Protein AF-A0A2T6CMB3-F1 (afdb_monomer_lite)

pLDDT: mean 73.2, std 12.87, range [45.0, 92.88]

Sequence (143 aa):
MYAVCLLAAAWAAASSGCTNVSSTARRTGVVAVGSAAGAAAGYLVSDGGAGPTAVGAVAGGAITQLALGEDASVRQDGFDQGYVQGQSDAIKRQYFLRLALERKPADDAKAAGEPVYYLVPGPEVTADGRKLAPHQVAIRVVE

Radius of gyration: 38.67 Å; chains: 1; bounding box: 91×30×93 Å

Structure (mmCIF, N/CA/C/O backbone):
data_AF-A0A2T6CMB3-F1
#
_entry.id   AF-A0A2T6CMB3-F1
#
loop_
_atom_site.group_PDB
_ato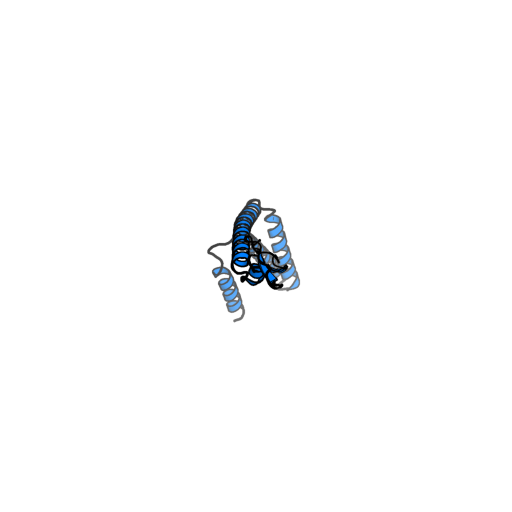m_site.id
_atom_site.type_symbol
_atom_site.label_atom_id
_atom_site.label_alt_id
_atom_site.label_comp_id
_atom_site.label_asym_id
_atom_site.label_entity_id
_atom_site.label_seq_id
_atom_site.pdbx_PDB_ins_code
_atom_site.Cartn_x
_atom_site.Cartn_y
_atom_site.Cartn_z
_atom_site.occupancy
_atom_site.B_iso_or_equiv
_atom_site.auth_seq_id
_atom_site.auth_comp_id
_atom_site.auth_asym_id
_atom_site.auth_atom_id
_atom_site.pdbx_PDB_model_num
ATOM 1 N N . MET A 1 1 ? 39.160 -4.016 -13.574 1.00 45.00 1 MET A N 1
ATOM 2 C CA . MET A 1 1 ? 38.437 -4.562 -12.398 1.00 45.00 1 MET A CA 1
ATOM 3 C C . MET A 1 1 ? 37.105 -3.865 -12.112 1.00 45.00 1 MET A C 1
ATOM 5 O O . MET A 1 1 ? 36.147 -4.577 -11.864 1.00 45.00 1 MET A O 1
ATOM 9 N N . TYR A 1 2 ? 36.975 -2.535 -12.227 1.00 45.44 2 TYR A N 1
ATOM 10 C CA . TYR A 1 2 ? 35.690 -1.837 -11.997 1.00 45.44 2 TYR A CA 1
ATOM 11 C C . TYR A 1 2 ? 34.570 -2.164 -13.008 1.00 45.44 2 TYR A C 1
ATOM 13 O O . TYR A 1 2 ? 33.409 -2.266 -12.622 1.00 45.44 2 TYR A O 1
ATOM 21 N N . ALA A 1 3 ? 34.909 -2.405 -14.281 1.00 47.25 3 ALA A N 1
ATOM 22 C CA . ALA A 1 3 ? 33.925 -2.714 -15.328 1.00 47.25 3 ALA A CA 1
ATOM 23 C C . ALA A 1 3 ? 33.207 -4.064 -15.124 1.00 47.25 3 ALA A C 1
ATOM 25 O O . ALA A 1 3 ? 32.020 -4.186 -15.409 1.00 47.25 3 ALA A O 1
ATOM 26 N N . VAL A 1 4 ? 33.909 -5.063 -14.575 1.00 52.19 4 VAL A N 1
ATOM 27 C CA . VAL A 1 4 ? 33.345 -6.397 -14.305 1.00 52.19 4 VAL A CA 1
ATOM 28 C C . VAL A 1 4 ? 32.389 -6.351 -13.109 1.00 52.19 4 VAL A C 1
ATOM 30 O O . VAL A 1 4 ? 31.340 -6.986 -13.147 1.00 52.19 4 VAL A O 1
ATOM 33 N N . CYS A 1 5 ? 32.682 -5.529 -12.093 1.00 46.66 5 CYS A N 1
ATOM 34 C CA . CYS A 1 5 ? 31.766 -5.308 -10.971 1.00 46.66 5 CYS A CA 1
ATOM 35 C C . CYS A 1 5 ? 30.497 -4.543 -11.379 1.00 46.66 5 CYS A C 1
ATOM 37 O O . CYS A 1 5 ? 29.419 -4.873 -10.893 1.00 46.66 5 CYS A O 1
ATOM 39 N N . LEU A 1 6 ? 30.594 -3.562 -12.286 1.00 53.00 6 LEU A N 1
ATOM 40 C CA . LEU A 1 6 ? 29.421 -2.838 -12.799 1.00 53.00 6 LEU A CA 1
ATOM 41 C C . LEU A 1 6 ? 28.508 -3.737 -13.643 1.00 53.00 6 LEU A C 1
ATOM 43 O O . LEU A 1 6 ? 27.291 -3.692 -13.484 1.00 53.00 6 LEU A O 1
ATOM 47 N N . LEU A 1 7 ? 29.089 -4.599 -14.483 1.00 54.91 7 LEU A N 1
ATOM 48 C CA . LEU A 1 7 ? 28.332 -5.583 -15.261 1.00 54.91 7 LEU A CA 1
ATOM 49 C C . LEU A 1 7 ? 27.689 -6.653 -14.370 1.00 54.91 7 LEU A C 1
ATOM 51 O O . LEU A 1 7 ? 26.537 -7.010 -14.596 1.00 54.91 7 LEU A O 1
ATOM 55 N N . ALA A 1 8 ? 28.380 -7.115 -13.324 1.00 54.69 8 ALA A N 1
ATOM 56 C CA . ALA A 1 8 ? 27.828 -8.074 -12.368 1.00 54.69 8 ALA A CA 1
ATOM 57 C C . ALA A 1 8 ? 26.685 -7.476 -11.526 1.00 54.69 8 ALA A C 1
ATOM 59 O O . ALA A 1 8 ? 25.679 -8.145 -11.300 1.00 54.69 8 ALA A O 1
ATOM 60 N N . ALA A 1 9 ? 26.795 -6.207 -11.117 1.00 56.69 9 ALA A N 1
ATOM 61 C CA . ALA A 1 9 ? 25.729 -5.499 -10.408 1.00 56.69 9 ALA A CA 1
ATOM 62 C C . ALA A 1 9 ? 24.505 -5.242 -11.306 1.00 56.69 9 ALA A C 1
ATOM 64 O O . ALA A 1 9 ? 23.370 -5.429 -10.869 1.00 56.69 9 ALA A O 1
ATOM 65 N N . ALA A 1 10 ? 24.724 -4.882 -12.575 1.00 59.69 10 ALA A N 1
ATOM 66 C CA . ALA A 1 10 ? 23.650 -4.717 -13.553 1.00 59.69 10 ALA A CA 1
ATOM 67 C C . ALA A 1 10 ? 22.943 -6.048 -13.867 1.00 59.69 10 ALA A C 1
ATOM 69 O O . ALA A 1 10 ? 21.719 -6.089 -13.984 1.00 59.69 10 ALA A O 1
ATOM 70 N N . TRP A 1 11 ? 23.695 -7.149 -13.943 1.00 63.88 11 TRP A N 1
ATOM 71 C CA . TRP A 1 11 ? 23.141 -8.480 -14.192 1.00 63.88 11 TRP A CA 1
ATOM 72 C C . 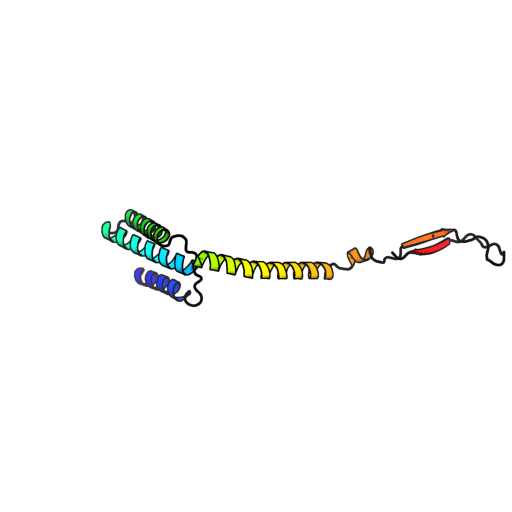TRP A 1 11 ? 22.366 -9.025 -12.983 1.00 63.88 11 TRP A C 1
ATOM 74 O O . TRP A 1 11 ? 21.278 -9.568 -13.156 1.00 63.88 11 TRP A O 1
ATOM 84 N N . ALA A 1 12 ? 22.851 -8.786 -11.758 1.00 57.22 12 ALA A N 1
ATOM 85 C CA . ALA A 1 12 ? 22.146 -9.148 -10.525 1.00 57.22 12 ALA A CA 1
ATOM 86 C C . ALA A 1 12 ? 20.839 -8.352 -10.332 1.00 57.22 12 ALA A C 1
ATOM 88 O O . ALA A 1 12 ? 19.835 -8.895 -9.865 1.00 57.22 12 ALA A O 1
ATOM 89 N N . ALA A 1 13 ? 20.816 -7.079 -10.741 1.00 59.38 13 ALA A N 1
ATOM 90 C CA . ALA A 1 13 ? 19.593 -6.277 -10.761 1.00 59.38 13 ALA A CA 1
ATOM 91 C C . ALA A 1 13 ? 18.591 -6.778 -11.819 1.00 59.38 13 ALA A C 1
ATOM 93 O O . ALA A 1 13 ? 17.386 -6.772 -11.575 1.00 59.38 13 ALA A O 1
ATOM 94 N N . ALA A 1 14 ? 19.079 -7.270 -12.964 1.00 58.91 14 ALA A N 1
ATOM 95 C CA . ALA A 1 14 ? 18.242 -7.808 -14.034 1.00 58.91 14 ALA A CA 1
ATOM 96 C C . ALA A 1 14 ? 17.668 -9.206 -13.725 1.00 58.91 14 ALA A C 1
ATOM 98 O O . ALA A 1 14 ? 16.547 -9.508 -14.131 1.00 58.91 14 ALA A O 1
ATOM 99 N N . SER A 1 15 ? 18.386 -10.061 -12.988 1.00 56.22 15 SER A N 1
ATOM 100 C CA . SER A 1 15 ? 17.950 -11.439 -12.704 1.00 56.22 15 SER A CA 1
ATOM 101 C C . SER A 1 15 ? 16.949 -11.564 -11.550 1.00 56.22 15 SER A C 1
ATOM 103 O O . SER A 1 15 ? 16.307 -12.601 -11.407 1.00 56.22 15 SER A O 1
ATOM 105 N N . SER A 1 16 ? 16.796 -10.523 -10.727 1.00 56.66 16 SER A N 1
ATOM 106 C CA . SER A 1 16 ? 15.985 -10.569 -9.499 1.00 56.66 16 SER A CA 1
ATOM 107 C C . SER A 1 16 ? 14.494 -10.250 -9.704 1.00 56.66 16 SER A C 1
ATOM 109 O O . SER A 1 16 ? 13.724 -10.320 -8.751 1.00 56.66 16 SER A O 1
ATOM 111 N N . GLY A 1 17 ? 14.065 -9.880 -10.920 1.00 46.88 17 GLY A N 1
ATOM 112 C CA . GLY A 1 17 ? 12.724 -9.321 -11.167 1.00 46.88 17 GLY A CA 1
ATOM 113 C C . GLY A 1 17 ? 11.779 -10.135 -12.059 1.00 46.88 17 GLY A C 1
ATOM 114 O O . GLY A 1 17 ? 10.638 -9.726 -12.250 1.00 46.88 17 GLY A O 1
ATOM 115 N N . CYS A 1 18 ? 12.201 -11.260 -12.637 1.00 52.59 18 CYS A N 1
ATOM 116 C CA . CYS A 1 18 ? 11.549 -11.794 -13.844 1.00 52.59 18 CYS A CA 1
ATOM 117 C C . CYS A 1 18 ? 10.309 -12.692 -13.665 1.00 52.59 18 CYS A C 1
ATOM 119 O O . CYS A 1 18 ? 9.866 -13.258 -14.660 1.00 52.59 18 CYS A O 1
ATOM 121 N N . THR A 1 19 ? 9.698 -12.831 -12.484 1.00 46.94 19 THR A N 1
ATOM 122 C CA . THR A 1 19 ? 8.568 -13.781 -12.331 1.00 46.94 19 THR A CA 1
ATOM 123 C C . THR A 1 19 ? 7.204 -13.194 -11.978 1.00 46.94 19 THR A C 1
ATOM 125 O O . THR A 1 19 ? 6.262 -13.968 -11.904 1.00 46.94 19 THR A O 1
ATOM 128 N N . ASN A 1 20 ? 7.031 -11.870 -11.862 1.00 51.44 20 ASN A N 1
ATOM 129 C CA . ASN A 1 20 ? 5.700 -11.223 -11.845 1.00 51.44 20 ASN A CA 1
ATOM 130 C C . ASN A 1 20 ? 5.810 -9.705 -12.085 1.00 51.44 20 ASN A C 1
ATOM 132 O O . ASN A 1 20 ? 5.513 -8.879 -11.221 1.00 51.44 20 ASN A O 1
ATOM 136 N N . VAL A 1 21 ? 6.305 -9.312 -13.261 1.00 55.47 21 VAL A N 1
ATOM 137 C CA . VAL A 1 21 ? 6.510 -7.894 -13.590 1.00 55.47 21 VAL A CA 1
ATOM 138 C C . VAL A 1 21 ? 5.158 -7.252 -13.916 1.00 55.47 21 VAL A C 1
ATOM 140 O O . VAL A 1 21 ? 4.667 -7.381 -15.038 1.00 55.47 21 VAL A O 1
ATOM 143 N N . SER A 1 22 ? 4.577 -6.570 -12.921 1.00 63.59 22 SER A N 1
ATOM 144 C CA . SER A 1 22 ? 3.441 -5.646 -13.067 1.00 63.59 22 SER A CA 1
ATOM 145 C C . SER A 1 22 ? 3.637 -4.731 -14.285 1.00 63.59 22 SER A C 1
ATOM 147 O O . SER A 1 22 ? 4.770 -4.370 -14.624 1.00 63.59 22 SER A O 1
ATOM 149 N N . SER A 1 23 ? 2.548 -4.343 -14.948 1.00 62.62 23 SER A N 1
ATOM 150 C CA . SER A 1 23 ? 2.567 -3.479 -16.135 1.00 62.62 23 SER A CA 1
ATOM 151 C C . SER A 1 23 ? 3.333 -2.166 -15.890 1.00 62.62 23 SER A C 1
ATOM 153 O O . SER A 1 23 ? 4.069 -1.703 -16.765 1.00 62.62 23 SER A O 1
ATOM 155 N N . THR A 1 24 ? 3.325 -1.664 -14.651 1.00 65.31 24 THR A N 1
ATOM 156 C CA . THR A 1 24 ? 4.168 -0.549 -14.192 1.00 65.31 24 THR A CA 1
ATOM 157 C C . THR A 1 24 ? 5.662 -0.852 -14.292 1.00 65.31 24 THR A C 1
ATOM 159 O O . THR A 1 24 ? 6.407 -0.044 -14.835 1.00 65.31 24 THR A O 1
ATOM 162 N N . ALA A 1 25 ? 6.114 -2.018 -13.826 1.00 68.62 25 ALA A N 1
ATOM 163 C CA . ALA A 1 25 ? 7.528 -2.393 -13.818 1.00 68.62 25 ALA A CA 1
ATOM 164 C C . ALA A 1 25 ? 8.076 -2.669 -15.231 1.00 68.62 25 ALA A C 1
ATOM 166 O O . ALA A 1 25 ? 9.241 -2.380 -15.508 1.00 68.62 25 ALA A O 1
ATOM 167 N N . ARG A 1 26 ? 7.231 -3.140 -16.161 1.00 69.19 26 ARG A N 1
ATOM 168 C CA . ARG A 1 26 ? 7.591 -3.219 -17.589 1.00 69.19 26 ARG A CA 1
ATOM 169 C C . ARG A 1 26 ? 7.824 -1.829 -18.170 1.00 69.19 26 ARG A C 1
ATOM 171 O O . ARG A 1 26 ? 8.811 -1.619 -18.867 1.00 69.19 26 ARG A O 1
ATOM 178 N N . ARG A 1 27 ? 6.961 -0.870 -17.830 1.00 71.38 27 ARG A N 1
ATOM 179 C CA . ARG A 1 27 ? 7.091 0.535 -18.233 1.00 71.38 27 ARG A CA 1
ATOM 180 C C . ARG A 1 27 ? 8.384 1.160 -17.731 1.00 71.38 27 ARG A C 1
ATOM 182 O O . ARG A 1 27 ? 9.131 1.727 -18.524 1.00 71.38 27 ARG A O 1
ATOM 189 N N . THR A 1 28 ? 8.690 1.006 -16.443 1.00 76.88 28 THR A N 1
ATOM 190 C CA . THR A 1 28 ? 9.953 1.496 -15.875 1.00 76.88 28 THR A CA 1
ATOM 191 C C . THR A 1 28 ? 11.157 0.818 -16.516 1.00 76.88 28 THR A C 1
ATOM 193 O O . THR A 1 28 ? 12.155 1.486 -16.766 1.00 76.88 28 THR A O 1
ATOM 196 N N . GLY A 1 29 ? 11.057 -0.474 -16.844 1.00 79.38 29 GLY A N 1
ATOM 197 C CA . GLY A 1 29 ? 12.093 -1.203 -17.572 1.00 79.38 29 GLY A CA 1
ATOM 198 C C . GLY A 1 29 ? 12.351 -0.635 -18.969 1.00 79.38 29 GLY A C 1
ATOM 199 O O . GLY A 1 29 ? 13.497 -0.371 -19.320 1.00 79.38 29 GLY A O 1
ATO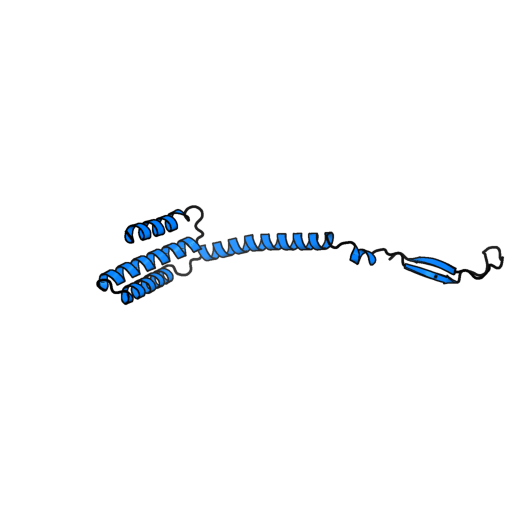M 200 N N . VAL A 1 30 ? 11.301 -0.372 -19.750 1.00 81.44 30 VAL A N 1
ATOM 201 C CA . VAL A 1 30 ? 11.436 0.208 -21.099 1.00 81.44 30 VAL A CA 1
ATOM 202 C C . VAL A 1 30 ? 12.035 1.616 -21.047 1.00 81.44 30 VAL A C 1
ATOM 204 O O . VAL A 1 30 ? 12.901 1.949 -21.853 1.00 81.44 30 VAL A O 1
ATOM 207 N N . VAL A 1 31 ? 11.644 2.423 -20.062 1.00 83.56 31 VAL A N 1
ATOM 208 C CA . VAL A 1 31 ? 12.196 3.771 -19.865 1.00 83.56 31 VAL A CA 1
ATOM 209 C C . VAL A 1 31 ? 13.655 3.721 -19.413 1.00 83.56 31 VAL A C 1
ATOM 211 O O . VAL A 1 31 ? 14.464 4.521 -19.876 1.00 83.56 31 VAL A O 1
ATOM 214 N N . ALA A 1 32 ? 14.019 2.766 -18.553 1.00 83.38 32 ALA A N 1
ATOM 215 C CA . ALA A 1 32 ? 15.402 2.544 -18.137 1.00 83.38 32 ALA A CA 1
ATOM 216 C C . ALA A 1 32 ? 16.293 2.090 -19.306 1.00 83.38 32 ALA A C 1
ATOM 218 O O . ALA A 1 32 ? 17.442 2.513 -19.417 1.00 83.38 32 ALA A O 1
ATOM 219 N N . VAL A 1 33 ? 15.762 1.270 -20.216 1.00 86.00 33 VAL A N 1
ATOM 220 C CA . VAL A 1 33 ? 16.456 0.911 -21.461 1.00 86.00 33 VAL A CA 1
ATOM 221 C C . VAL A 1 33 ? 16.593 2.133 -22.372 1.00 86.00 33 VAL A C 1
ATOM 223 O O . VAL A 1 33 ? 17.670 2.368 -22.915 1.00 86.00 33 VAL A O 1
ATOM 226 N N . GLY A 1 34 ? 15.545 2.951 -22.493 1.00 83.25 34 GLY A N 1
ATOM 227 C CA . GLY A 1 34 ? 15.567 4.203 -23.251 1.00 83.25 34 GLY A CA 1
ATOM 228 C C . GLY A 1 34 ? 16.594 5.210 -22.742 1.00 83.25 34 GLY A C 1
ATOM 229 O O . GLY A 1 34 ? 17.328 5.804 -23.532 1.00 83.25 34 GLY A O 1
ATOM 230 N N . SER A 1 35 ? 16.693 5.376 -21.424 1.00 82.50 35 SER A N 1
ATOM 231 C CA . SER A 1 35 ? 17.685 6.254 -20.807 1.00 82.50 35 SER A CA 1
ATOM 232 C C . SER A 1 35 ? 19.099 5.693 -20.925 1.00 82.50 35 SER A C 1
ATOM 234 O O . SER A 1 35 ? 20.014 6.441 -21.254 1.00 82.50 35 SER A O 1
ATOM 236 N N . ALA A 1 36 ? 19.302 4.384 -20.763 1.00 84.94 36 ALA A N 1
ATOM 237 C CA . ALA A 1 36 ? 20.607 3.764 -20.991 1.00 84.94 36 ALA A CA 1
ATOM 238 C C . ALA A 1 36 ? 21.064 3.903 -22.456 1.00 84.94 36 ALA A C 1
ATOM 240 O O . ALA A 1 36 ? 22.222 4.231 -22.715 1.00 84.94 36 ALA A O 1
ATOM 241 N N . ALA A 1 37 ? 20.150 3.724 -23.415 1.00 85.38 37 ALA A N 1
ATOM 242 C CA . ALA A 1 37 ? 20.425 3.909 -24.838 1.00 85.38 37 ALA A CA 1
ATOM 243 C C . ALA A 1 37 ? 20.760 5.372 -25.172 1.00 85.38 37 ALA A C 1
ATOM 245 O O . ALA A 1 37 ? 21.729 5.643 -25.880 1.00 85.38 37 ALA A O 1
ATOM 246 N N . GLY A 1 38 ? 20.006 6.323 -24.614 1.00 82.81 38 GLY A N 1
ATOM 247 C CA . GLY A 1 38 ? 20.285 7.749 -24.769 1.00 82.81 38 GLY A CA 1
ATOM 248 C C . GLY A 1 38 ? 21.611 8.169 -24.126 1.00 82.81 38 GLY A C 1
ATOM 249 O O . GLY A 1 38 ? 22.355 8.955 -24.710 1.00 82.81 38 GLY A O 1
ATOM 250 N N . ALA A 1 39 ? 21.954 7.603 -22.966 1.00 83.38 39 ALA A N 1
ATOM 251 C CA . ALA A 1 39 ? 23.238 7.824 -22.306 1.00 83.38 39 ALA A CA 1
ATOM 252 C C . ALA A 1 39 ? 24.400 7.326 -23.171 1.00 83.38 39 ALA A C 1
ATOM 254 O O . ALA A 1 39 ? 25.367 8.052 -23.383 1.00 83.38 39 ALA A O 1
ATOM 255 N N . ALA A 1 40 ? 24.283 6.113 -23.720 1.00 84.94 40 ALA A N 1
ATOM 256 C CA . ALA A 1 40 ? 25.288 5.544 -24.611 1.00 84.94 40 ALA A CA 1
ATOM 257 C C . ALA A 1 40 ? 25.479 6.401 -25.874 1.00 84.94 40 ALA A C 1
ATOM 259 O O . ALA A 1 40 ? 26.612 6.676 -26.262 1.00 84.94 40 ALA A O 1
ATOM 260 N N . ALA A 1 41 ? 24.390 6.894 -26.473 1.00 84.94 41 ALA A N 1
ATOM 261 C CA . ALA A 1 41 ? 24.462 7.800 -27.618 1.00 84.94 41 ALA A CA 1
ATOM 262 C C . ALA A 1 41 ? 25.144 9.138 -27.263 1.00 84.94 41 ALA A C 1
ATOM 264 O O . ALA A 1 41 ? 26.019 9.597 -27.996 1.00 84.94 41 ALA A O 1
ATOM 265 N N . GLY A 1 42 ? 24.799 9.734 -26.116 1.00 79.94 42 GLY A N 1
ATOM 266 C CA . GLY A 1 42 ? 25.427 10.966 -25.627 1.00 79.94 42 GLY A CA 1
ATOM 267 C C . GLY A 1 42 ? 26.911 10.800 -25.279 1.00 79.94 42 GLY A C 1
ATOM 268 O O . GLY A 1 42 ? 27.698 11.720 -25.492 1.00 79.94 42 GLY A O 1
ATOM 269 N N . TYR A 1 43 ? 27.305 9.616 -24.805 1.00 83.25 43 TYR A N 1
ATOM 270 C CA . TYR A 1 43 ? 28.695 9.274 -24.500 1.00 83.25 43 TYR A CA 1
ATOM 271 C C . TYR A 1 43 ? 29.554 9.164 -25.766 1.00 83.25 43 TYR A C 1
ATOM 273 O O . TYR A 1 43 ? 30.661 9.703 -25.803 1.00 83.25 43 TYR A O 1
ATOM 281 N N . LEU A 1 44 ? 29.025 8.521 -26.814 1.00 85.69 44 LEU A N 1
ATOM 282 C CA . LEU A 1 44 ? 29.712 8.348 -28.099 1.00 85.69 44 LEU A CA 1
ATOM 283 C C . LEU A 1 44 ? 29.865 9.663 -28.872 1.00 85.69 44 LEU A C 1
ATOM 285 O O . LEU A 1 44 ? 30.896 9.887 -29.491 1.00 85.69 44 LEU A O 1
ATOM 289 N N . VAL A 1 45 ? 28.867 10.549 -28.819 1.00 84.50 45 VAL A N 1
ATOM 290 C CA . VAL A 1 45 ? 28.916 11.864 -29.490 1.00 84.50 45 VAL A CA 1
ATOM 291 C C . VAL A 1 45 ? 29.902 12.831 -28.823 1.00 84.50 45 VAL A C 1
ATOM 293 O O . VAL A 1 45 ? 30.336 13.800 -29.439 1.00 84.50 45 VAL A O 1
ATOM 296 N N . SER A 1 46 ? 30.260 12.585 -27.564 1.00 78.25 46 SER A N 1
ATOM 297 C CA . SER A 1 46 ? 31.031 13.517 -26.743 1.00 78.25 46 SER A CA 1
ATOM 298 C C . SER A 1 46 ? 32.487 13.118 -26.496 1.00 78.25 46 SER A C 1
ATOM 300 O O . SER A 1 46 ? 33.148 13.792 -25.703 1.00 78.25 46 SER A O 1
ATOM 302 N N . ASP A 1 47 ? 32.974 12.014 -27.064 1.00 80.31 47 ASP A N 1
ATOM 303 C CA . ASP A 1 47 ? 34.285 11.448 -26.703 1.00 80.31 47 ASP A CA 1
ATOM 304 C C . ASP A 1 47 ? 34.466 11.301 -25.173 1.00 80.31 47 ASP A C 1
ATOM 306 O O . ASP A 1 47 ? 35.509 11.603 -24.593 1.00 80.31 47 ASP A O 1
ATOM 310 N N . GLY A 1 48 ? 33.414 10.848 -24.480 1.00 75.44 48 GLY A N 1
ATOM 311 C CA . GLY A 1 48 ? 33.477 10.518 -23.052 1.00 75.44 48 GLY A CA 1
ATOM 312 C C . GLY A 1 48 ? 33.155 11.647 -22.064 1.00 75.44 48 GLY A C 1
ATOM 313 O O . GLY A 1 48 ? 33.364 11.484 -20.859 1.00 75.44 48 GLY A O 1
ATOM 314 N N . GLY A 1 49 ? 32.609 12.774 -22.525 1.00 78.06 49 GLY A N 1
ATOM 315 C CA . GLY A 1 49 ? 32.140 13.853 -21.651 1.00 78.06 49 GLY A CA 1
ATOM 316 C C . GLY A 1 49 ? 30.906 13.477 -20.816 1.00 78.06 49 GLY A C 1
ATOM 317 O O . GLY A 1 49 ? 29.880 13.013 -21.323 1.00 78.06 49 GLY A O 1
ATOM 318 N N . ALA A 1 50 ? 30.974 13.731 -19.505 1.00 76.62 50 ALA A N 1
ATOM 319 C CA . ALA A 1 50 ? 29.902 13.395 -18.562 1.00 76.62 50 ALA A CA 1
ATOM 320 C C . ALA A 1 50 ? 28.611 14.217 -18.772 1.00 76.62 50 ALA A C 1
ATOM 322 O O . ALA A 1 50 ? 27.512 13.702 -18.578 1.00 76.62 50 ALA A O 1
ATOM 323 N N . GLY A 1 51 ? 28.728 15.477 -19.206 1.00 82.38 51 GLY A N 1
ATOM 324 C CA . GLY A 1 51 ? 27.587 16.375 -19.443 1.00 82.38 51 GLY A CA 1
ATOM 325 C C . GLY A 1 51 ? 26.605 15.867 -20.511 1.00 82.38 51 GLY A C 1
ATOM 326 O O . GLY A 1 51 ? 25.441 15.620 -20.199 1.00 82.38 51 GLY A O 1
ATOM 327 N N . PRO A 1 52 ? 27.042 15.659 -21.761 1.00 77.75 52 PRO A N 1
ATOM 328 C CA . PRO A 1 52 ? 26.169 15.174 -22.836 1.00 77.75 52 PRO A CA 1
ATOM 329 C C . PRO A 1 52 ? 25.712 13.722 -22.652 1.00 77.75 52 PRO A C 1
ATOM 331 O O . PRO A 1 52 ? 24.627 13.375 -23.107 1.00 77.75 52 PRO A O 1
ATOM 334 N N . THR A 1 53 ? 26.461 12.896 -21.914 1.00 79.88 53 THR A N 1
ATOM 335 C CA . THR A 1 53 ? 25.997 11.566 -21.481 1.00 79.88 53 THR A CA 1
ATOM 336 C C . THR A 1 53 ? 24.760 11.678 -20.583 1.00 79.88 53 THR A C 1
ATOM 338 O O . THR A 1 53 ? 23.770 10.979 -20.794 1.00 79.88 53 THR A O 1
ATOM 341 N N . ALA A 1 54 ? 24.776 12.596 -19.611 1.00 81.44 54 ALA A N 1
ATOM 342 C CA . ALA A 1 54 ? 23.630 12.838 -18.736 1.00 81.44 54 ALA A CA 1
ATOM 343 C C . ALA A 1 54 ? 22.431 13.420 -19.505 1.00 81.44 54 ALA A C 1
ATOM 345 O O . ALA A 1 54 ? 21.299 12.982 -19.304 1.00 81.44 54 ALA A O 1
ATOM 346 N N . VAL A 1 55 ? 22.677 14.352 -20.434 1.00 86.12 55 VAL A N 1
ATOM 347 C CA . VAL A 1 55 ? 21.627 14.918 -21.300 1.00 86.12 55 VAL A CA 1
ATOM 348 C C . VAL A 1 55 ? 21.009 13.837 -22.186 1.00 86.12 55 VAL A C 1
ATOM 350 O O . VAL A 1 55 ? 19.787 13.752 -22.274 1.00 86.12 55 VAL A O 1
ATOM 353 N N . GLY A 1 56 ? 21.829 12.972 -22.783 1.00 81.06 56 GLY A N 1
ATOM 354 C CA . GLY A 1 56 ? 21.368 11.837 -23.574 1.00 81.06 56 GLY A CA 1
ATOM 355 C C . GLY A 1 56 ? 20.533 10.860 -22.750 1.00 81.06 56 GLY A C 1
ATOM 356 O O . GLY A 1 56 ? 19.483 10.418 -23.210 1.00 81.06 56 GLY A O 1
ATOM 357 N N . ALA A 1 57 ? 20.932 10.578 -21.506 1.00 84.50 57 ALA A N 1
ATOM 358 C CA . ALA A 1 57 ? 20.180 9.701 -20.610 1.00 84.50 57 ALA A CA 1
ATOM 359 C C . ALA A 1 57 ? 18.784 10.249 -20.290 1.00 84.50 57 ALA A C 1
ATOM 361 O O . ALA A 1 57 ? 17.782 9.535 -20.377 1.00 84.50 57 ALA A O 1
ATOM 362 N N . VAL A 1 58 ? 18.715 11.537 -19.949 1.00 85.94 58 VAL A N 1
ATOM 363 C CA . VAL A 1 58 ? 17.456 12.219 -19.638 1.00 85.94 58 VAL A CA 1
ATOM 364 C C . VAL A 1 58 ? 16.581 12.322 -20.884 1.00 85.94 58 VAL A C 1
ATOM 366 O O . VAL A 1 58 ? 15.396 12.009 -20.815 1.00 85.94 58 VAL A O 1
ATOM 369 N N . ALA A 1 59 ? 17.154 12.688 -22.034 1.00 85.94 59 ALA A N 1
ATOM 370 C CA . ALA A 1 59 ? 16.428 12.774 -23.297 1.00 85.94 59 ALA A CA 1
ATOM 371 C C . ALA A 1 59 ? 15.889 11.406 -23.740 1.00 85.94 59 ALA A C 1
ATOM 373 O O . ALA A 1 59 ? 14.718 11.297 -24.090 1.00 85.94 59 ALA A O 1
ATOM 374 N N . GLY A 1 60 ? 16.698 10.347 -23.661 1.00 83.19 60 GLY A N 1
ATOM 375 C CA . GLY A 1 60 ? 16.278 8.983 -23.989 1.00 83.19 60 GLY A CA 1
ATOM 376 C C . GLY A 1 60 ? 15.174 8.467 -23.064 1.00 83.19 60 GLY A C 1
ATOM 377 O O . GLY A 1 60 ? 14.198 7.876 -23.529 1.00 83.19 60 GLY A O 1
ATOM 378 N N . GLY A 1 61 ? 15.269 8.758 -21.763 1.00 83.38 61 GLY A N 1
ATOM 379 C CA . GLY A 1 61 ? 14.214 8.450 -20.795 1.00 83.38 61 GLY A CA 1
ATOM 380 C C . GLY A 1 61 ? 12.926 9.241 -21.046 1.00 83.38 61 GLY A C 1
ATOM 381 O O . GLY A 1 61 ? 11.837 8.679 -21.013 1.00 83.38 61 GLY A O 1
ATOM 382 N N . ALA A 1 62 ? 13.031 10.534 -21.356 1.00 83.12 62 ALA A N 1
ATOM 383 C CA . ALA A 1 62 ? 11.876 11.382 -21.639 1.00 83.12 62 ALA A CA 1
ATOM 384 C C . ALA A 1 62 ? 11.172 10.977 -22.944 1.00 83.12 62 ALA A C 1
ATOM 386 O O . ALA A 1 62 ? 9.955 10.815 -22.956 1.00 83.12 62 ALA A O 1
ATOM 387 N N . ILE A 1 63 ? 11.921 10.745 -24.025 1.00 85.44 63 ILE A N 1
ATOM 388 C CA . ILE A 1 63 ? 11.363 10.323 -25.319 1.00 85.44 63 ILE A CA 1
ATOM 389 C C . ILE A 1 63 ? 10.667 8.971 -25.185 1.00 85.44 63 ILE A C 1
ATOM 391 O O . ILE A 1 63 ? 9.575 8.798 -25.717 1.00 85.44 63 ILE A O 1
ATOM 395 N N . THR A 1 64 ? 11.253 8.026 -24.447 1.00 83.25 64 THR A N 1
ATOM 396 C CA . THR A 1 64 ? 10.592 6.738 -24.203 1.00 83.25 64 THR A CA 1
ATOM 397 C C . THR A 1 64 ? 9.343 6.890 -23.340 1.00 83.25 64 THR A C 1
ATOM 399 O O . THR A 1 64 ? 8.316 6.328 -23.695 1.00 83.25 64 THR A O 1
ATOM 402 N N . GLN A 1 65 ? 9.352 7.712 -22.287 1.00 78.94 65 GLN A N 1
ATOM 403 C CA . GLN A 1 65 ? 8.131 8.014 -21.520 1.00 78.94 65 GLN A CA 1
ATOM 404 C C . GLN A 1 65 ? 7.016 8.601 -22.400 1.00 78.94 65 GLN A C 1
ATOM 406 O O . GLN A 1 65 ? 5.871 8.158 -22.317 1.00 78.94 65 GLN A O 1
ATOM 411 N N . LEU A 1 66 ? 7.349 9.554 -23.277 1.00 78.88 66 LEU A N 1
ATOM 412 C CA . LEU A 1 66 ? 6.398 10.141 -24.224 1.00 78.88 66 LEU A CA 1
ATOM 413 C C . LEU A 1 66 ? 5.904 9.124 -25.262 1.00 78.88 66 LEU A C 1
ATOM 415 O O . LEU A 1 66 ? 4.712 9.087 -25.556 1.00 78.88 66 LEU A O 1
ATOM 419 N N . ALA A 1 67 ? 6.794 8.279 -25.786 1.00 80.12 67 ALA A N 1
ATOM 420 C CA . ALA A 1 67 ? 6.449 7.247 -26.761 1.00 80.12 67 ALA A CA 1
ATOM 421 C C . ALA A 1 67 ? 5.544 6.157 -26.171 1.00 80.12 67 ALA A C 1
ATOM 423 O O . ALA A 1 67 ? 4.744 5.569 -26.894 1.00 80.12 67 ALA A O 1
ATOM 424 N N . LEU A 1 68 ? 5.647 5.893 -24.865 1.00 74.12 68 LEU A N 1
ATOM 425 C CA . LEU A 1 68 ? 4.786 4.928 -24.187 1.00 74.12 68 LEU A CA 1
ATOM 426 C C . LEU A 1 68 ? 3.370 5.478 -23.922 1.00 74.12 68 LEU A C 1
ATOM 428 O O . LEU A 1 68 ? 2.462 4.680 -23.706 1.00 74.12 68 LEU A O 1
ATOM 432 N N . GLY A 1 69 ? 3.140 6.797 -23.975 1.00 70.12 69 GLY A N 1
ATOM 433 C CA . GLY A 1 69 ? 1.803 7.412 -23.881 1.00 70.12 69 GLY A CA 1
ATOM 434 C C . GLY A 1 69 ? 1.053 7.126 -22.569 1.00 70.12 69 GLY A C 1
ATOM 435 O O . GLY A 1 69 ? 1.669 6.777 -21.562 1.00 70.12 69 GLY A O 1
ATOM 436 N N . GLU A 1 70 ? -0.279 7.246 -22.554 1.00 60.97 70 GLU A N 1
ATOM 437 C CA . GLU A 1 70 ? -1.156 6.696 -21.502 1.00 60.97 70 GLU A CA 1
ATOM 438 C C . GLU A 1 70 ? -1.674 5.328 -21.955 1.00 60.97 70 GLU A C 1
ATOM 440 O O . GLU A 1 70 ? -2.468 5.230 -22.888 1.00 60.97 70 GLU A O 1
ATOM 445 N N . ASP A 1 71 ? -1.216 4.257 -21.309 1.00 65.31 71 ASP A N 1
ATOM 446 C CA . ASP A 1 71 ? -1.628 2.901 -21.663 1.00 65.31 71 ASP A CA 1
ATOM 447 C C . ASP A 1 71 ? -2.869 2.509 -20.851 1.00 65.31 71 ASP A C 1
ATOM 449 O O . ASP A 1 71 ? -2.846 2.468 -19.616 1.00 65.31 71 ASP A O 1
ATOM 453 N N . ALA A 1 72 ? -3.976 2.249 -21.549 1.00 62.56 72 ALA A N 1
ATOM 454 C CA . ALA A 1 72 ? -5.250 1.888 -20.933 1.00 62.56 72 ALA A CA 1
ATOM 455 C C . ALA A 1 72 ? -5.148 0.590 -20.117 1.00 62.56 72 ALA A C 1
ATOM 457 O O . ALA A 1 72 ? -5.833 0.467 -19.103 1.00 62.56 72 ALA A O 1
ATOM 458 N N . SER A 1 73 ? -4.261 -0.328 -20.515 1.00 66.06 73 SER A N 1
ATOM 459 C CA . SER A 1 73 ? -4.024 -1.590 -19.807 1.00 66.06 73 SER A CA 1
ATOM 460 C C . SER A 1 73 ? -3.419 -1.366 -18.418 1.00 66.06 73 SER A C 1
ATOM 462 O O . SER A 1 73 ? -3.936 -1.873 -17.431 1.00 66.06 73 SER A O 1
ATOM 464 N N . VAL A 1 74 ? -2.403 -0.503 -18.311 1.00 64.94 74 VAL A N 1
ATOM 465 C CA . VAL A 1 74 ? -1.771 -0.127 -17.032 1.00 64.94 74 VAL A CA 1
ATOM 466 C C . VAL A 1 74 ? -2.778 0.553 -16.105 1.00 64.94 74 VAL A C 1
ATOM 468 O O . VAL A 1 74 ? -2.775 0.333 -14.894 1.00 64.94 74 VAL A O 1
ATOM 471 N N . ARG A 1 75 ? -3.659 1.387 -16.669 1.00 67.69 75 ARG A N 1
ATOM 472 C CA . ARG A 1 75 ? -4.686 2.093 -15.898 1.00 67.69 75 ARG A CA 1
ATOM 473 C C . ARG A 1 75 ? -5.785 1.153 -15.401 1.00 67.69 75 ARG A C 1
ATOM 475 O O . ARG A 1 75 ? -6.235 1.323 -14.272 1.00 67.69 75 ARG A O 1
ATOM 482 N N . GLN A 1 76 ? -6.193 0.177 -16.211 1.00 72.81 76 GLN A N 1
ATOM 483 C CA . GLN A 1 76 ? -7.140 -0.865 -15.805 1.00 72.81 76 GLN A CA 1
ATOM 484 C C . GLN A 1 76 ? -6.527 -1.800 -14.760 1.00 72.81 76 GLN A C 1
ATOM 486 O O . GLN A 1 76 ? -7.121 -1.969 -13.704 1.00 72.81 76 GLN A O 1
ATOM 491 N N . ASP A 1 77 ? -5.300 -2.282 -14.970 1.00 74.94 77 ASP A N 1
ATOM 492 C CA . ASP A 1 77 ? -4.586 -3.113 -13.993 1.00 74.94 77 ASP A CA 1
ATOM 493 C C . ASP A 1 77 ? -4.436 -2.402 -12.642 1.00 74.94 77 ASP A C 1
ATOM 495 O O . ASP A 1 77 ? -4.654 -2.994 -11.586 1.00 74.94 77 ASP A O 1
ATOM 499 N N . GLY A 1 78 ? -4.066 -1.116 -12.663 1.00 72.81 78 GLY A N 1
ATOM 500 C CA . GLY A 1 78 ? -3.958 -0.302 -11.455 1.00 72.81 78 GLY A CA 1
ATOM 501 C C . GLY A 1 78 ? -5.306 -0.115 -10.755 1.00 72.81 78 GLY A C 1
ATOM 502 O O . GLY A 1 78 ? -5.370 -0.142 -9.525 1.00 72.81 78 GLY A O 1
ATOM 503 N N . PHE A 1 79 ? -6.388 0.029 -11.523 1.00 75.12 79 PHE A N 1
ATOM 504 C CA . PHE A 1 79 ? -7.743 0.113 -10.984 1.00 75.12 79 PHE A CA 1
ATOM 505 C C . PHE A 1 79 ? -8.190 -1.214 -10.360 1.00 75.12 79 PHE A C 1
ATOM 507 O O . PHE A 1 79 ? -8.674 -1.215 -9.230 1.00 75.12 79 PHE A O 1
ATOM 514 N N . ASP A 1 80 ? -7.965 -2.338 -11.035 1.00 80.88 80 ASP A N 1
ATOM 515 C CA . ASP A 1 80 ? -8.338 -3.673 -10.563 1.00 80.88 80 ASP A CA 1
ATOM 516 C C . ASP A 1 80 ? -7.540 -4.069 -9.315 1.00 80.88 80 ASP A C 1
ATOM 518 O O . ASP A 1 80 ? -8.106 -4.547 -8.327 1.00 80.88 80 ASP A O 1
ATOM 522 N N . GLN A 1 81 ? -6.232 -3.793 -9.304 1.00 80.94 81 GLN A N 1
ATOM 523 C CA . GLN A 1 81 ? -5.393 -3.981 -8.119 1.00 80.94 81 GLN A CA 1
ATOM 524 C C . GLN A 1 81 ? -5.866 -3.103 -6.958 1.00 80.94 81 GLN A C 1
ATOM 526 O O . GLN A 1 81 ? -6.012 -3.596 -5.837 1.00 80.94 81 GLN A O 1
ATOM 531 N N . GLY A 1 82 ? -6.161 -1.827 -7.223 1.00 78.69 82 GLY A N 1
ATOM 532 C CA . GLY A 1 82 ? -6.704 -0.907 -6.226 1.00 78.69 82 GLY A CA 1
ATOM 533 C C . GLY A 1 82 ? -8.054 -1.370 -5.674 1.00 78.69 82 GLY A C 1
ATOM 534 O O . GLY A 1 82 ? -8.283 -1.299 -4.467 1.00 78.69 82 GLY A O 1
ATOM 535 N N . TYR A 1 83 ? -8.924 -1.913 -6.526 1.00 81.31 83 TYR A N 1
ATOM 536 C CA . TYR A 1 83 ? -10.229 -2.440 -6.138 1.00 81.31 83 TYR A CA 1
ATOM 537 C C . TYR A 1 83 ? -10.102 -3.662 -5.218 1.00 81.31 83 TYR A C 1
ATOM 539 O O . TYR A 1 83 ? -10.694 -3.690 -4.136 1.00 81.31 83 TYR A O 1
ATOM 547 N N . VAL A 1 84 ? -9.276 -4.646 -5.593 1.00 82.62 84 VAL A N 1
ATOM 548 C CA . VAL A 1 84 ? -9.031 -5.858 -4.788 1.00 82.62 84 VAL A CA 1
ATOM 549 C C . VAL A 1 84 ? -8.362 -5.518 -3.454 1.00 82.62 84 VAL A C 1
ATOM 551 O O . VAL A 1 84 ? -8.747 -6.041 -2.399 1.00 82.62 84 VAL A O 1
ATOM 554 N N . GLN A 1 85 ? -7.380 -4.615 -3.472 1.00 83.12 85 GLN A N 1
ATOM 555 C CA . GLN A 1 85 ? -6.698 -4.171 -2.260 1.00 83.12 85 GLN A CA 1
ATOM 556 C C . GLN A 1 85 ? -7.648 -3.387 -1.344 1.00 83.12 85 GLN A C 1
ATOM 558 O O . GLN A 1 85 ? -7.646 -3.608 -0.131 1.00 83.12 85 GLN A O 1
ATOM 563 N N . GLY A 1 86 ? -8.508 -2.541 -1.919 1.00 84.62 86 GLY A N 1
ATOM 564 C CA . GLY A 1 86 ? -9.525 -1.778 -1.201 1.00 84.62 86 GLY A CA 1
ATOM 565 C C . GLY A 1 86 ? -10.563 -2.667 -0.516 1.00 84.62 86 GLY A C 1
ATOM 566 O O . GLY A 1 86 ? -10.841 -2.477 0.669 1.00 84.62 86 GLY A O 1
ATOM 567 N N . GLN A 1 87 ? -11.082 -3.686 -1.211 1.00 87.56 87 GLN A N 1
ATOM 568 C CA . GLN A 1 87 ? -11.993 -4.660 -0.598 1.00 87.56 87 GLN A CA 1
ATOM 569 C C . GLN A 1 87 ? -11.330 -5.424 0.555 1.00 87.56 87 GLN A C 1
ATOM 571 O O . GLN A 1 87 ? -11.917 -5.579 1.627 1.00 87.56 87 GLN A O 1
ATOM 576 N N . SER A 1 88 ? -10.082 -5.856 0.366 1.00 83.75 88 SER A N 1
ATOM 577 C CA . SER A 1 88 ? -9.338 -6.588 1.394 1.00 83.75 88 SER A CA 1
ATOM 578 C C . SER A 1 88 ? -9.096 -5.744 2.649 1.00 83.75 88 SER A C 1
ATOM 580 O O . SER A 1 88 ? -9.184 -6.254 3.767 1.00 83.75 88 SER A O 1
ATOM 582 N N . ASP A 1 89 ? -8.796 -4.454 2.487 1.00 91.00 89 ASP A N 1
ATOM 583 C CA . ASP A 1 89 ? -8.591 -3.546 3.616 1.00 91.00 89 ASP A CA 1
ATOM 584 C C . ASP A 1 89 ? -9.910 -3.222 4.335 1.00 91.00 89 ASP A C 1
ATOM 586 O O . ASP A 1 89 ? -9.962 -3.208 5.564 1.00 91.00 89 ASP A O 1
ATOM 590 N N . ALA A 1 90 ? -11.010 -3.064 3.591 1.00 89.81 90 ALA A N 1
ATOM 591 C CA . ALA A 1 90 ? -12.338 -2.880 4.173 1.00 89.81 90 ALA A CA 1
ATOM 592 C C . ALA A 1 90 ? -12.734 -4.055 5.087 1.00 89.81 90 ALA A C 1
ATOM 594 O O . ALA A 1 90 ? -13.158 -3.830 6.223 1.00 89.81 90 ALA A O 1
ATOM 595 N N . ILE A 1 91 ? -12.519 -5.298 4.639 1.00 89.44 91 ILE A N 1
ATOM 596 C CA . ILE A 1 91 ? -12.801 -6.504 5.436 1.00 89.44 91 ILE A CA 1
ATOM 597 C C . ILE A 1 91 ? -11.924 -6.547 6.694 1.00 89.44 91 ILE A C 1
ATOM 599 O O . ILE A 1 91 ? -12.422 -6.817 7.788 1.00 89.44 91 ILE A O 1
ATOM 603 N N . LYS A 1 92 ? -10.626 -6.238 6.580 1.00 92.88 92 LYS A N 1
ATOM 604 C CA . LYS A 1 92 ? -9.717 -6.205 7.740 1.00 92.88 92 LYS A CA 1
ATOM 605 C C . LYS A 1 92 ? -10.136 -5.152 8.759 1.00 92.88 92 LYS A C 1
ATOM 607 O O . LYS A 1 92 ? -10.162 -5.441 9.952 1.00 92.88 92 LYS A O 1
ATOM 612 N N . ARG A 1 93 ? -10.505 -3.951 8.307 1.00 89.81 93 ARG A N 1
ATOM 613 C CA . ARG A 1 93 ? -11.013 -2.884 9.183 1.00 89.81 93 ARG A CA 1
ATOM 614 C C . ARG A 1 93 ? -12.278 -3.326 9.913 1.00 89.81 93 ARG A C 1
ATOM 616 O O . ARG A 1 93 ? -12.361 -3.143 11.123 1.00 89.81 93 ARG A O 1
ATOM 623 N N . GLN A 1 94 ? -13.225 -3.956 9.215 1.00 90.25 94 GLN A N 1
ATOM 624 C CA . GLN A 1 94 ? -14.437 -4.502 9.836 1.00 90.25 94 GLN A CA 1
ATOM 625 C C . GLN A 1 94 ? -14.119 -5.587 10.874 1.00 90.25 94 GLN A C 1
ATOM 627 O O . GLN A 1 94 ? -14.670 -5.561 11.974 1.00 90.25 94 GLN A O 1
ATOM 632 N N . TYR A 1 95 ? -13.195 -6.499 10.563 1.00 92.19 95 TYR A N 1
ATOM 633 C CA . TYR A 1 95 ? -12.732 -7.516 11.506 1.00 92.19 95 TYR A CA 1
ATOM 634 C C . TYR A 1 95 ? -12.119 -6.890 12.764 1.00 92.19 95 TYR A C 1
ATOM 636 O O . TYR A 1 95 ? -12.485 -7.265 13.875 1.00 92.19 95 TYR A O 1
ATOM 644 N N . PHE A 1 96 ? -11.232 -5.904 12.611 1.00 90.31 96 PHE A N 1
ATOM 645 C CA . PHE A 1 96 ? -10.604 -5.243 13.754 1.00 90.31 96 PHE A CA 1
ATOM 646 C C . PHE A 1 96 ? -11.583 -4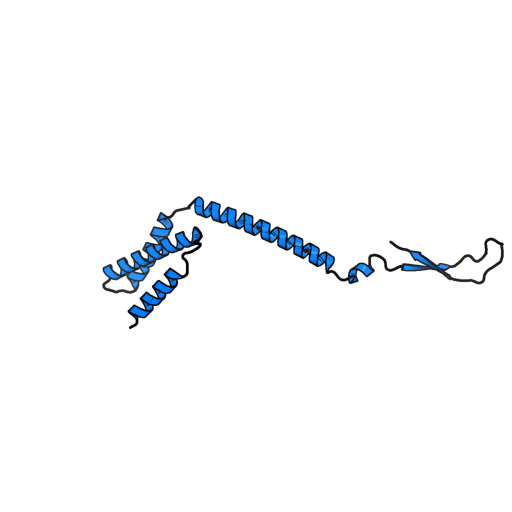.409 14.576 1.00 90.31 96 PHE A C 1
ATOM 648 O O . PHE A 1 96 ? -11.452 -4.382 15.795 1.00 90.31 96 PHE A O 1
ATOM 655 N N . LEU A 1 97 ? -12.581 -3.781 13.950 1.00 88.25 97 LEU A N 1
ATOM 656 C CA . LEU A 1 97 ? -13.658 -3.099 14.669 1.00 88.25 97 LEU A CA 1
ATOM 657 C C . LEU A 1 97 ? -14.460 -4.082 15.519 1.00 88.25 97 LEU A C 1
ATOM 659 O O . LEU A 1 97 ? -14.671 -3.833 16.702 1.00 88.25 97 LEU A O 1
ATOM 663 N N . ARG A 1 98 ? -14.853 -5.224 14.948 1.00 86.88 98 ARG A N 1
ATOM 664 C CA . ARG A 1 98 ? -15.552 -6.275 15.694 1.00 86.88 98 ARG A CA 1
ATOM 665 C C . ARG A 1 98 ? -14.697 -6.815 16.836 1.00 86.88 98 ARG A C 1
ATOM 667 O O . ARG A 1 98 ? -15.170 -6.902 17.962 1.00 86.88 98 ARG A O 1
ATOM 674 N N . LEU A 1 99 ? -13.429 -7.106 16.564 1.00 87.81 99 LEU A N 1
ATOM 675 C CA . LEU A 1 99 ? -12.493 -7.563 17.582 1.00 87.81 99 LEU A CA 1
ATOM 676 C C . LEU A 1 99 ? -12.297 -6.515 18.681 1.00 87.81 99 LEU A C 1
ATOM 678 O O . LEU A 1 99 ? -12.172 -6.887 19.836 1.00 87.81 99 LEU A O 1
ATOM 682 N N . ALA A 1 100 ? -12.271 -5.221 18.355 1.00 83.31 100 ALA A N 1
ATOM 683 C CA . ALA A 1 100 ? -12.175 -4.147 19.340 1.00 83.31 100 ALA A CA 1
ATOM 684 C C . ALA A 1 100 ? -13.444 -4.030 20.198 1.00 83.31 100 ALA A C 1
ATOM 686 O O . ALA A 1 100 ? -13.337 -3.763 21.391 1.00 83.31 100 ALA A O 1
ATOM 687 N N . LEU A 1 101 ? -14.627 -4.270 19.622 1.00 81.44 101 LEU A N 1
ATOM 688 C CA . LEU A 1 101 ? -15.889 -4.334 20.366 1.00 81.44 101 LEU A CA 1
ATOM 689 C C . LEU A 1 101 ? -15.947 -5.557 21.292 1.00 81.44 101 LEU A C 1
ATOM 691 O O . LEU A 1 101 ? -16.415 -5.434 22.415 1.00 81.44 101 LEU A O 1
ATOM 695 N N . GLU A 1 102 ? -15.439 -6.710 20.851 1.00 79.69 102 GLU A N 1
ATOM 696 C CA . GLU A 1 102 ? -15.382 -7.941 21.657 1.00 79.69 102 GLU A CA 1
ATOM 697 C C . GLU A 1 102 ? -14.254 -7.913 22.706 1.00 79.69 102 GLU A C 1
ATOM 699 O O . GLU A 1 102 ? -14.399 -8.470 23.791 1.00 79.69 102 GLU A O 1
ATOM 704 N N . ARG A 1 103 ? -13.117 -7.270 22.398 1.00 74.38 103 ARG A N 1
ATOM 705 C CA . ARG A 1 103 ? -11.967 -7.113 23.308 1.00 74.38 103 ARG A CA 1
ATOM 706 C C . ARG A 1 103 ? -12.104 -5.955 24.272 1.00 74.38 103 ARG A C 1
ATOM 708 O O . ARG A 1 103 ? -11.271 -5.886 25.175 1.00 74.38 103 ARG A O 1
ATOM 715 N N . LYS A 1 104 ? -13.074 -5.050 24.090 1.00 59.97 104 LYS A N 1
ATOM 716 C CA . LYS A 1 104 ? -13.422 -4.105 25.149 1.00 59.97 104 LYS A CA 1
ATOM 717 C C . LYS A 1 104 ? -13.687 -4.955 26.393 1.00 59.97 104 LYS A C 1
ATOM 719 O O . LYS A 1 104 ? -14.653 -5.720 26.395 1.00 59.97 104 LYS A O 1
ATOM 724 N N . PRO A 1 105 ? -12.813 -4.888 27.416 1.00 54.56 105 PRO A N 1
ATOM 725 C CA . PRO A 1 105 ? -13.117 -5.527 28.671 1.00 54.56 105 PRO A CA 1
ATOM 726 C C . PRO A 1 105 ? -14.436 -4.932 29.140 1.00 54.56 105 PRO A C 1
ATOM 728 O O . PRO A 1 105 ? -14.775 -3.788 28.825 1.00 54.56 105 PRO A O 1
ATOM 731 N N . ALA A 1 106 ? -15.159 -5.718 29.910 1.00 55.03 106 ALA A N 1
ATOM 732 C CA . ALA A 1 106 ? -16.331 -5.349 30.678 1.00 55.03 106 ALA A CA 1
ATOM 733 C C . ALA A 1 106 ? -16.147 -4.126 31.622 1.00 55.03 106 ALA A C 1
ATOM 735 O O . ALA A 1 106 ? -16.889 -3.993 32.585 1.00 55.03 106 ALA A O 1
ATOM 736 N N . ASP A 1 107 ? -15.213 -3.209 31.364 1.00 50.44 107 ASP A N 1
ATOM 737 C CA . ASP A 1 107 ? -15.097 -1.922 32.045 1.00 50.44 107 ASP A CA 1
ATOM 738 C C . ASP A 1 107 ? -16.261 -0.989 31.670 1.00 50.44 107 ASP A C 1
ATOM 740 O O . ASP A 1 107 ? -16.756 -0.277 32.539 1.00 50.44 107 ASP A O 1
ATOM 744 N N . ASP A 1 108 ? -16.798 -1.091 30.442 1.00 49.78 108 ASP A N 1
ATOM 745 C CA . ASP A 1 108 ? -18.099 -0.495 30.075 1.00 49.78 108 ASP A CA 1
ATOM 746 C C . ASP A 1 108 ? -19.283 -1.429 30.406 1.00 49.78 108 ASP A C 1
ATOM 748 O O . ASP A 1 108 ? -20.429 -0.990 30.446 1.00 49.78 108 ASP A O 1
ATOM 752 N N . ALA A 1 109 ? -19.046 -2.714 30.707 1.00 48.12 109 ALA A N 1
ATOM 753 C CA . ALA A 1 109 ? -20.103 -3.601 31.213 1.00 48.12 109 ALA A CA 1
ATOM 754 C C . ALA A 1 109 ? -20.442 -3.335 32.691 1.00 48.12 109 ALA A C 1
ATOM 756 O O . ALA A 1 109 ? -21.347 -3.963 33.233 1.00 48.12 109 ALA A O 1
ATOM 757 N N . LYS A 1 110 ? -19.796 -2.346 33.322 1.00 48.12 110 LYS A N 1
ATOM 758 C CA . LYS A 1 110 ? -20.347 -1.688 34.513 1.00 48.12 110 LYS A CA 1
ATOM 759 C C . LYS A 1 110 ? -21.570 -0.815 34.207 1.00 48.12 110 LYS A C 1
ATOM 761 O O . LYS A 1 110 ? -22.271 -0.443 35.137 1.00 48.12 110 LYS A O 1
ATOM 766 N N . ALA A 1 111 ? -21.868 -0.534 32.936 1.00 51.56 111 ALA A N 1
ATOM 767 C CA . ALA A 1 111 ? -23.090 0.157 32.520 1.00 51.56 111 ALA A CA 1
ATOM 768 C C . ALA A 1 111 ? -24.219 -0.789 32.057 1.00 51.56 111 ALA A C 1
ATOM 770 O O . ALA A 1 111 ? -25.317 -0.318 31.801 1.00 51.56 111 ALA A O 1
ATOM 771 N N . ALA A 1 112 ? -23.984 -2.105 31.957 1.00 53.72 112 ALA A N 1
ATOM 772 C CA . ALA A 1 112 ? -24.966 -3.074 31.443 1.00 53.72 112 ALA A CA 1
ATOM 773 C C . ALA A 1 112 ? -25.434 -4.098 32.496 1.00 53.72 112 ALA A C 1
ATOM 775 O O . ALA A 1 112 ? -25.731 -5.244 32.161 1.00 53.72 112 ALA A O 1
ATOM 776 N N . GLY A 1 113 ? -25.486 -3.714 33.776 1.00 53.38 113 GLY A N 1
ATOM 777 C CA . GLY A 1 113 ? -26.057 -4.594 34.802 1.00 53.38 113 GLY A CA 1
ATOM 778 C C . GLY A 1 113 ? -25.488 -4.486 36.212 1.00 53.38 113 GLY A C 1
ATOM 779 O O . GLY A 1 113 ? -25.692 -5.420 36.987 1.00 53.38 113 GLY A O 1
ATOM 780 N N . GLU A 1 114 ? -24.796 -3.401 36.577 1.00 53.88 114 GLU A N 1
ATOM 781 C CA . GLU A 1 114 ? -24.554 -3.108 37.997 1.00 53.88 114 GLU A CA 1
ATOM 782 C C . GLU A 1 114 ? -25.918 -2.846 38.659 1.00 53.88 114 GLU A C 1
ATOM 784 O O . GLU A 1 114 ? -26.597 -1.883 38.296 1.00 53.88 114 GLU A O 1
ATOM 789 N N . PRO A 1 115 ? -26.382 -3.716 39.575 1.00 57.97 115 PRO A N 1
ATOM 790 C CA . PRO A 1 115 ? -27.666 -3.515 40.215 1.00 57.97 115 PRO A CA 1
ATOM 791 C C . PRO A 1 11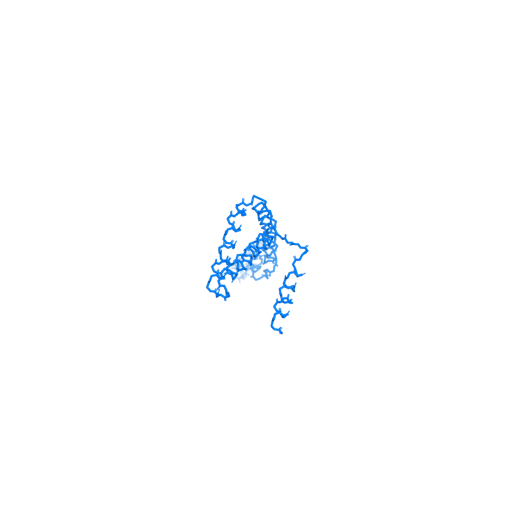5 ? -27.597 -2.275 41.100 1.00 57.97 115 PRO A C 1
ATOM 793 O O . PRO A 1 115 ? -26.996 -2.297 42.174 1.00 57.97 115 PRO A O 1
ATOM 796 N N . VAL A 1 116 ? -28.235 -1.195 40.658 1.00 66.69 116 VAL A N 1
ATOM 797 C CA . VAL A 1 116 ? -28.372 0.012 41.468 1.00 66.69 116 VAL A CA 1
ATOM 798 C C . VAL A 1 116 ? -29.411 -0.274 42.549 1.00 66.69 116 VAL A C 1
ATOM 800 O O . VAL A 1 116 ? -30.557 -0.633 42.261 1.00 66.69 116 VAL A O 1
ATOM 803 N N . TYR A 1 117 ? -28.997 -0.151 43.810 1.00 72.75 117 TYR A N 1
ATOM 804 C CA . TYR A 1 117 ? -29.880 -0.291 44.963 1.00 72.75 117 TYR A CA 1
ATOM 805 C C . TYR A 1 117 ? -30.350 1.088 45.421 1.00 72.75 117 TYR A C 1
ATOM 807 O O . TYR A 1 117 ? -29.539 1.914 45.839 1.00 72.75 117 TYR A O 1
ATOM 815 N N . TYR A 1 118 ? -31.662 1.317 45.400 1.00 78.12 118 TYR A N 1
ATOM 816 C CA . TYR A 1 118 ? -32.269 2.483 46.040 1.00 78.12 118 TYR A CA 1
ATOM 817 C C . TYR A 1 118 ? -32.805 2.091 47.414 1.00 78.12 118 TYR A C 1
ATOM 819 O O . TYR A 1 118 ? -33.569 1.133 47.544 1.00 78.12 118 TYR A O 1
ATOM 827 N N . LEU A 1 119 ? -32.398 2.837 48.440 1.00 78.44 119 LEU A N 1
ATOM 828 C CA . LEU A 1 119 ? -32.926 2.701 49.792 1.00 78.44 119 LEU A CA 1
ATOM 829 C C . LEU A 1 119 ? -34.172 3.575 49.920 1.00 78.44 119 LEU A C 1
ATOM 831 O O . LEU A 1 119 ? -34.093 4.799 49.823 1.00 78.44 119 LEU A O 1
ATOM 835 N N . VAL A 1 120 ? -35.320 2.939 50.131 1.00 82.81 120 VAL A N 1
ATOM 836 C CA . VAL A 1 120 ? -36.607 3.615 50.332 1.00 82.81 120 VAL A CA 1
ATOM 837 C C . VAL A 1 120 ? -37.099 3.295 51.747 1.00 82.81 120 VAL A C 1
ATOM 839 O O . VAL A 1 120 ? -36.887 2.169 52.216 1.00 82.81 120 VAL A O 1
ATOM 842 N N . PRO A 1 121 ? -37.724 4.246 52.469 1.00 81.81 121 PRO A N 1
ATOM 843 C CA . PRO A 1 121 ? -38.380 3.937 53.735 1.00 81.81 121 PRO A CA 1
ATOM 844 C C . PRO A 1 121 ? -39.412 2.820 53.534 1.00 81.81 121 PRO A C 1
ATOM 846 O O . PRO A 1 121 ? -40.286 2.910 52.670 1.00 81.81 121 PRO A O 1
ATOM 849 N N . GLY A 1 122 ? -39.268 1.745 54.309 1.00 79.25 122 GLY A N 1
ATOM 850 C CA . GLY A 1 122 ? -40.178 0.609 54.295 1.00 79.25 122 GLY A CA 1
ATOM 851 C C . GLY A 1 122 ? -41.541 0.963 54.896 1.00 79.25 122 GLY A C 1
ATOM 852 O O . GLY A 1 122 ? -41.661 1.941 55.636 1.00 79.25 122 GLY A O 1
ATOM 853 N N . PRO A 1 123 ? -42.586 0.177 54.599 1.00 79.00 123 PRO A N 1
ATOM 854 C CA . PRO A 1 123 ? -43.914 0.416 55.146 1.00 79.00 123 PRO A CA 1
ATOM 855 C C . PRO A 1 123 ? -43.912 0.272 56.675 1.00 79.00 123 PRO A C 1
ATOM 857 O O . PRO A 1 123 ? -43.435 -0.719 57.226 1.00 79.00 123 PRO A O 1
ATOM 860 N N . GLU A 1 124 ? -44.487 1.255 57.369 1.00 77.19 124 GLU A N 1
ATOM 861 C CA . GLU A 1 124 ? -44.580 1.273 58.838 1.00 77.19 124 GLU A CA 1
ATOM 862 C C . GLU A 1 124 ? -45.658 0.324 59.388 1.00 77.19 124 GLU A C 1
ATOM 864 O O . GLU A 1 124 ? -45.730 0.088 60.595 1.00 77.19 124 GLU A O 1
ATOM 869 N N . VAL A 1 125 ? -46.515 -0.221 58.519 1.00 76.12 125 VAL A N 1
ATOM 870 C CA . VAL A 1 125 ? -47.642 -1.081 58.892 1.00 76.12 125 VAL A CA 1
ATOM 871 C C . VAL A 1 125 ? -47.652 -2.322 58.001 1.00 76.12 125 VAL A C 1
ATOM 873 O O . VAL A 1 125 ? -47.681 -2.214 56.776 1.00 76.12 125 VAL A O 1
ATOM 876 N N . THR A 1 126 ? -47.618 -3.506 58.615 1.00 76.12 126 THR A N 1
ATOM 877 C CA . THR A 1 126 ? -47.752 -4.799 5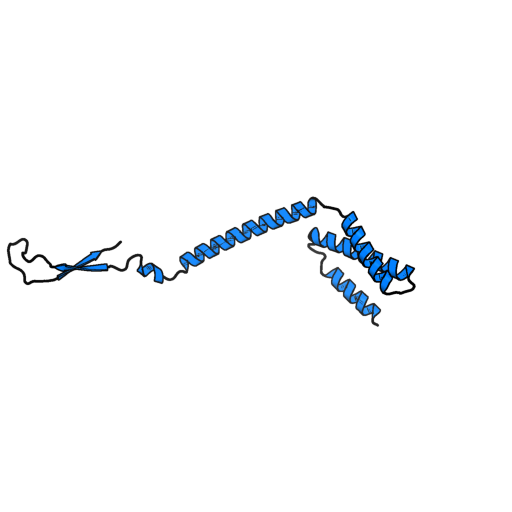7.918 1.00 76.12 126 THR A CA 1
ATOM 878 C C . THR A 1 126 ? -49.183 -4.981 57.395 1.00 76.12 126 THR A C 1
ATOM 880 O O . THR A 1 126 ? -50.114 -4.399 57.945 1.00 76.12 126 THR A O 1
ATOM 883 N N . ALA A 1 127 ? -49.395 -5.846 56.395 1.00 74.75 127 ALA A N 1
ATOM 884 C CA . ALA A 1 127 ? -50.732 -6.211 55.900 1.00 74.75 127 ALA A CA 1
ATOM 885 C C . ALA A 1 127 ? -51.711 -6.651 57.016 1.00 74.75 127 ALA A C 1
ATOM 887 O O . ALA A 1 127 ? -52.907 -6.400 56.921 1.00 74.75 127 ALA A O 1
ATOM 888 N N . ASP A 1 128 ? -51.187 -7.216 58.108 1.00 78.19 128 ASP A N 1
ATOM 889 C CA . ASP A 1 128 ? -51.943 -7.638 59.296 1.00 78.19 128 ASP A CA 1
ATOM 890 C C . ASP A 1 128 ? -52.220 -6.503 60.312 1.00 78.19 128 ASP A C 1
ATOM 892 O O . ASP A 1 128 ? -52.663 -6.755 61.431 1.00 78.19 128 ASP A O 1
ATOM 896 N N . GLY A 1 129 ? -51.899 -5.244 59.986 1.00 76.12 129 GLY A N 1
ATOM 897 C CA . GLY A 1 129 ? -52.175 -4.067 60.825 1.00 76.12 129 GLY A CA 1
ATOM 898 C C . GLY A 1 129 ? -51.203 -3.833 61.990 1.00 76.12 129 GLY A C 1
ATOM 899 O O . GLY A 1 129 ? -51.407 -2.928 62.802 1.00 76.12 129 GLY A O 1
ATOM 900 N N . ARG A 1 130 ? -50.127 -4.619 62.098 1.00 81.44 130 ARG A N 1
ATOM 901 C CA . ARG A 1 130 ? -49.086 -4.433 63.124 1.00 81.44 130 ARG A CA 1
ATOM 902 C C . ARG A 1 130 ? -48.147 -3.289 62.733 1.00 81.44 130 ARG A C 1
ATOM 904 O O . ARG A 1 130 ? -47.689 -3.236 61.595 1.00 81.44 130 ARG A O 1
ATOM 911 N N . LYS A 1 131 ? -47.832 -2.408 63.690 1.00 79.69 131 LYS A N 1
ATOM 912 C CA . LYS A 1 131 ? -46.830 -1.345 63.513 1.00 79.69 131 LYS A CA 1
ATOM 913 C C . LYS A 1 131 ? -45.421 -1.937 63.551 1.00 79.69 131 LYS A C 1
ATOM 915 O O . LYS A 1 131 ? -45.076 -2.637 64.504 1.00 79.69 131 LYS A O 1
ATOM 920 N N . LEU A 1 132 ? -44.631 -1.652 62.526 1.00 77.44 132 LEU A N 1
ATOM 921 C CA . LEU A 1 132 ? -43.228 -2.030 62.413 1.00 77.44 132 LEU A CA 1
ATOM 922 C C . LEU A 1 132 ? -42.335 -0.879 62.878 1.00 77.44 132 LEU A C 1
ATOM 924 O O . LEU A 1 132 ? -42.707 0.291 62.800 1.00 77.44 132 LEU A O 1
ATOM 928 N N . ALA A 1 133 ? -41.138 -1.215 63.356 1.00 78.12 133 ALA A N 1
ATOM 929 C CA . ALA A 1 133 ? -40.110 -0.209 63.576 1.00 78.12 133 ALA A CA 1
ATOM 930 C C . ALA A 1 133 ? -39.668 0.389 62.222 1.00 78.12 133 ALA A C 1
ATOM 932 O O . ALA A 1 133 ? -39.675 -0.332 61.213 1.00 78.12 133 ALA A O 1
ATOM 933 N N . PRO A 1 134 ? -39.260 1.672 62.186 1.00 80.88 134 PRO A N 1
ATOM 934 C CA . PRO A 1 134 ? -38.740 2.291 60.974 1.00 80.88 134 PRO A CA 1
ATOM 935 C C . PRO A 1 134 ? -37.568 1.475 60.423 1.00 80.88 134 PRO A C 1
ATOM 937 O O . PRO A 1 134 ? -36.572 1.259 61.114 1.00 80.88 134 PRO A O 1
ATOM 940 N N . HIS A 1 135 ? -37.696 1.001 59.188 1.00 78.31 135 HIS A N 1
ATOM 941 C CA . HIS A 1 135 ? -36.673 0.210 58.511 1.00 78.31 135 HIS A CA 1
ATOM 942 C C . HIS A 1 135 ? -36.564 0.639 57.047 1.00 78.31 135 HIS A C 1
ATOM 944 O O . HIS A 1 135 ? -37.491 1.222 56.486 1.00 78.31 135 HIS A O 1
ATOM 950 N N . GLN A 1 136 ? -35.410 0.384 56.435 1.00 84.56 136 GLN A N 1
ATOM 951 C CA . GLN A 1 136 ? -35.156 0.711 55.032 1.00 84.56 136 GLN A CA 1
ATOM 952 C C . GLN A 1 136 ? -35.235 -0.557 54.185 1.00 84.56 136 GLN A C 1
ATOM 954 O O . GLN A 1 136 ? -34.769 -1.617 54.607 1.00 84.56 136 GLN A O 1
ATOM 959 N N . VAL A 1 137 ? -35.811 -0.438 52.991 1.00 82.94 137 VAL A N 1
ATOM 960 C CA . VAL A 1 137 ? -35.911 -1.526 52.015 1.00 82.94 137 VAL A CA 1
ATOM 961 C C . VAL A 1 137 ? -35.042 -1.176 50.813 1.00 82.94 137 VAL A C 1
ATOM 963 O O . VAL A 1 137 ? -35.165 -0.092 50.244 1.00 82.94 137 VAL A O 1
ATOM 966 N N . ALA A 1 138 ? -34.152 -2.095 50.437 1.00 80.94 138 ALA A N 1
ATOM 967 C CA . ALA A 1 138 ? -33.323 -1.962 49.247 1.00 80.94 138 ALA A CA 1
ATOM 968 C C . ALA A 1 138 ? -34.078 -2.510 48.030 1.00 80.94 138 ALA A C 1
ATOM 970 O O . ALA A 1 138 ? -34.341 -3.711 47.944 1.00 80.94 138 ALA A O 1
ATOM 971 N N . ILE A 1 139 ? -34.420 -1.634 47.086 1.00 79.12 139 ILE A N 1
ATOM 972 C CA . ILE A 1 139 ? -35.026 -2.021 45.810 1.00 79.12 139 ILE A CA 1
ATOM 973 C C . ILE A 1 139 ? -33.908 -2.163 44.781 1.00 79.12 139 ILE A C 1
ATOM 975 O O . ILE A 1 139 ? -33.171 -1.211 44.527 1.00 79.12 139 ILE A O 1
ATOM 979 N N . ARG A 1 140 ? -33.788 -3.359 44.197 1.00 74.06 140 ARG A N 1
ATOM 980 C CA . ARG A 1 140 ? -32.854 -3.650 43.107 1.00 74.06 140 ARG A CA 1
ATOM 981 C C . ARG A 1 140 ? -33.489 -3.254 41.776 1.00 74.06 140 ARG A C 1
ATOM 983 O O . ARG A 1 140 ? -34.496 -3.851 41.400 1.00 74.06 140 ARG A O 1
ATOM 990 N N . VAL A 1 141 ? -32.886 -2.310 41.058 1.00 66.88 141 VAL A N 1
ATOM 991 C CA . VAL A 1 141 ? -33.271 -1.977 39.678 1.00 66.88 141 VAL A CA 1
ATOM 992 C C . VAL A 1 141 ? -32.233 -2.566 38.727 1.00 66.88 141 VAL A C 1
ATOM 994 O O . VAL A 1 141 ? -31.030 -2.444 38.952 1.00 66.88 141 VAL A O 1
ATOM 997 N N . VAL A 1 142 ? -32.713 -3.267 37.705 1.00 67.19 142 VAL A N 1
ATOM 998 C CA . VAL A 1 142 ? -31.916 -3.791 36.591 1.00 67.19 142 VAL A CA 1
ATOM 999 C C . VAL A 1 142 ? -32.428 -3.058 35.354 1.00 67.19 142 VAL A C 1
ATOM 1001 O O . VAL A 1 142 ? -33.619 -3.173 35.065 1.00 67.19 142 VAL A O 1
ATOM 1004 N N . GLU A 1 143 ? -31.576 -2.250 34.716 1.00 55.78 143 GLU A N 1
ATOM 1005 C CA . GLU A 1 143 ? -31.846 -1.657 33.392 1.00 55.78 143 GLU A CA 1
ATOM 1006 C C . GLU A 1 143 ? -31.632 -2.680 32.273 1.00 55.78 143 GLU A C 1
ATOM 1008 O O . GLU A 1 143 ? -30.687 -3.498 32.390 1.00 55.78 143 GLU A O 1
#

Foldseek 3Di:
DVVVVVVVVVVVVVVPAPDDQQPVNVLVVQLQVQLQVQLVVQCVVPVRDPVSSNVRSVVSSVVSNVVVPDDVVNVVSVVVVCVVVVVVVVVVVVVVVVVCVVPPPCPVVCVQFPFDWDWDWDDQADPVGDGDDTDTDTDTDGD

Secondary structure (DSSP, 8-state):
-HHHHHHHHHHHHHHTSTT---HHHHHHHHHHHHHHHHHHHHHHHTTT-HHHHHHHHHHHHHHHHHHH---HHHHHHHHHHHHHHHHHHHHHHHHHHHHHHHHS-TTSTTSS---EEEEEEPPSB-TTSPBPPP-EEEEEE--